Protein AF-A0AAV2SRQ7-F1 (afdb_monomer_lite)

Radius of gyration: 47.87 Å; chains: 1; bounding box: 95×52×106 Å

Sequence (120 aa):
LHFDFCFTMFSIKALLVASIVCCATASRPRSSYQPPRPSPSYSRPAPPPRPSPSYSRPAPAPAQPSYSPPPASQYQAPSQSSQQGYASSGPQAPAQYDFEYAVQDAYSGNDFRHQESRDG

pLDDT: mean 71.58, std 13.73, range [42.25, 94.38]

Structure (mmCIF, N/CA/C/O backbone):
data_AF-A0AAV2SRQ7-F1
#
_entry.id   AF-A0AAV2SRQ7-F1
#
loop_
_atom_site.group_PDB
_atom_site.id
_atom_site.type_symbol
_atom_site.label_atom_id
_atom_site.label_alt_id
_atom_site.label_comp_id
_atom_site.label_asym_id
_atom_site.label_entity_id
_atom_site.label_seq_id
_atom_site.pdbx_PDB_ins_code
_atom_site.Cartn_x
_atom_site.Cartn_y
_atom_site.Cartn_z
_atom_site.occupancy
_atom_site.B_iso_or_equiv
_atom_site.auth_seq_id
_atom_site.auth_comp_id
_atom_site.auth_asym_id
_atom_site.auth_atom_id
_atom_site.pdbx_PDB_model_num
ATOM 1 N N . LEU A 1 1 ? 62.567 12.055 -75.790 1.00 56.91 1 LEU A N 1
ATOM 2 C CA . LEU A 1 1 ? 63.163 11.907 -74.440 1.00 56.91 1 LEU A CA 1
ATOM 3 C C . LEU A 1 1 ? 62.565 12.870 -73.407 1.00 56.91 1 LEU A C 1
ATOM 5 O O . LEU A 1 1 ? 62.031 12.381 -72.424 1.00 56.91 1 LEU A O 1
ATOM 9 N N . HIS A 1 2 ? 62.591 14.203 -73.591 1.00 56.69 2 HIS A N 1
ATOM 10 C CA . HIS A 1 2 ? 61.972 15.138 -72.618 1.00 56.69 2 HIS A CA 1
ATOM 11 C C . HIS A 1 2 ? 60.429 15.153 -72.663 1.00 56.69 2 HIS A C 1
ATOM 13 O O . HIS A 1 2 ? 59.781 15.214 -71.621 1.00 56.69 2 HIS A O 1
ATOM 19 N N . PHE A 1 3 ? 59.838 15.046 -73.860 1.00 56.19 3 PHE A N 1
ATOM 20 C CA . PHE A 1 3 ? 58.379 14.978 -74.038 1.00 56.19 3 PHE A CA 1
ATOM 21 C C . PHE A 1 3 ? 57.774 13.689 -73.455 1.00 56.19 3 PHE A C 1
ATOM 23 O O . PHE A 1 3 ? 56.718 13.731 -72.825 1.00 56.19 3 PHE A O 1
ATOM 30 N N . ASP A 1 4 ? 58.488 12.567 -73.580 1.00 59.91 4 ASP A N 1
ATOM 31 C CA . ASP A 1 4 ? 58.060 11.260 -73.065 1.00 59.91 4 ASP A CA 1
ATOM 32 C C . ASP A 1 4 ? 58.033 11.225 -71.533 1.00 59.91 4 ASP A C 1
ATOM 34 O O . ASP A 1 4 ? 57.135 10.634 -70.934 1.00 59.91 4 ASP A O 1
ATOM 38 N N . PHE A 1 5 ? 58.979 11.907 -70.880 1.00 60.97 5 PHE A N 1
ATOM 39 C CA . PHE A 1 5 ? 59.059 11.948 -69.421 1.00 60.97 5 PHE A CA 1
ATOM 40 C C . PHE A 1 5 ? 57.904 12.753 -68.810 1.00 60.97 5 PHE A C 1
ATOM 42 O O . PHE A 1 5 ? 57.271 12.302 -67.856 1.00 60.97 5 PHE A O 1
ATOM 49 N N . CYS A 1 6 ? 57.560 13.903 -69.401 1.00 66.62 6 CYS A N 1
ATOM 50 C CA . CYS A 1 6 ? 56.417 14.713 -68.972 1.00 66.62 6 CYS A CA 1
ATOM 51 C C . CYS A 1 6 ? 55.079 13.995 -69.191 1.00 66.62 6 CYS A C 1
ATOM 53 O O . CYS A 1 6 ? 54.223 14.019 -68.306 1.00 66.62 6 CYS A O 1
ATOM 55 N N . PHE A 1 7 ? 54.910 13.314 -70.329 1.00 70.75 7 PHE A N 1
ATOM 56 C CA . PHE A 1 7 ? 53.701 12.539 -70.618 1.00 70.75 7 PHE A CA 1
ATOM 57 C C . PHE A 1 7 ? 53.543 11.339 -69.669 1.00 70.75 7 PHE A C 1
ATOM 59 O O . PHE A 1 7 ? 52.450 11.073 -69.162 1.00 70.75 7 PHE A O 1
ATOM 66 N N . THR A 1 8 ? 54.651 10.670 -69.343 1.00 73.56 8 THR A N 1
ATOM 67 C CA . THR A 1 8 ? 54.684 9.560 -68.379 1.00 73.56 8 THR A CA 1
ATOM 68 C C . THR A 1 8 ? 54.373 10.046 -66.960 1.00 73.56 8 THR A C 1
ATOM 70 O O . THR A 1 8 ? 53.530 9.471 -66.275 1.00 73.56 8 THR A O 1
ATOM 73 N N . MET A 1 9 ? 54.980 11.154 -66.526 1.00 72.62 9 MET A N 1
ATOM 74 C CA . MET A 1 9 ? 54.724 11.759 -65.214 1.00 72.62 9 MET A CA 1
ATOM 75 C C . MET A 1 9 ? 53.276 12.251 -65.068 1.00 72.62 9 MET A C 1
ATOM 77 O O . MET A 1 9 ? 52.680 12.095 -64.000 1.00 72.62 9 MET A O 1
ATOM 81 N N . PHE A 1 10 ? 52.692 12.818 -66.128 1.00 80.44 10 PHE A N 1
ATOM 82 C CA . PHE A 1 10 ? 51.288 13.232 -66.146 1.00 80.44 10 PHE A CA 1
ATOM 83 C C . PHE A 1 10 ? 50.344 12.025 -66.064 1.00 80.44 10 PHE A C 1
ATOM 85 O O . PHE A 1 10 ? 49.412 12.025 -65.259 1.00 80.44 10 PHE A O 1
ATOM 92 N N . SER A 1 11 ? 50.644 10.959 -66.810 1.00 85.25 11 SER A N 1
ATOM 93 C CA . SER A 1 11 ? 49.874 9.710 -66.794 1.00 85.25 11 SER A CA 1
ATOM 94 C C . SER A 1 11 ? 49.901 9.027 -65.422 1.00 85.25 11 SER A C 1
ATOM 96 O O . SER A 1 11 ? 48.859 8.613 -64.924 1.00 85.25 11 SER A O 1
ATOM 98 N N . ILE A 1 12 ? 51.058 8.973 -64.751 1.00 87.50 12 ILE A N 1
ATOM 99 C CA . ILE A 1 12 ? 51.181 8.388 -63.402 1.00 87.50 12 ILE A CA 1
ATOM 100 C C . ILE A 1 12 ? 50.340 9.165 -62.384 1.00 87.50 12 ILE A C 1
ATOM 102 O O . ILE A 1 12 ? 49.641 8.568 -61.565 1.00 87.50 12 ILE A O 1
ATOM 106 N N . LYS A 1 13 ? 50.367 10.501 -62.441 1.00 86.12 13 LYS A N 1
ATOM 107 C CA . LYS A 1 13 ? 49.558 11.345 -61.552 1.00 86.12 13 LYS A CA 1
ATOM 108 C C . LYS A 1 13 ? 48.064 11.171 -61.815 1.00 86.12 13 LYS A C 1
ATOM 110 O O . LYS A 1 13 ? 47.300 11.059 -60.861 1.00 86.12 13 LYS A O 1
ATOM 115 N N . ALA A 1 14 ? 47.656 11.091 -63.081 1.00 87.00 14 ALA A N 1
ATOM 116 C CA . ALA A 1 14 ? 46.267 10.831 -63.448 1.00 87.00 14 ALA A CA 1
ATOM 117 C C . ALA A 1 14 ? 45.785 9.466 -62.923 1.00 87.00 14 ALA A C 1
ATOM 119 O O . ALA A 1 14 ? 44.705 9.384 -62.340 1.00 87.00 14 ALA A O 1
ATOM 120 N N . LEU A 1 15 ? 46.610 8.419 -63.041 1.00 87.88 15 LEU A N 1
ATOM 121 C CA . LEU A 1 15 ? 46.304 7.087 -62.510 1.00 87.88 15 LEU A CA 1
ATOM 122 C C . LEU A 1 15 ? 46.227 7.070 -60.976 1.00 87.88 15 LEU A C 1
ATOM 124 O O . LEU A 1 15 ? 45.323 6.449 -60.418 1.00 87.88 15 LEU A O 1
ATOM 128 N N . LEU A 1 16 ? 47.124 7.782 -60.285 1.00 85.19 16 LEU A N 1
ATOM 129 C CA . LEU A 1 16 ? 47.084 7.902 -58.823 1.00 85.19 16 LEU A CA 1
ATOM 130 C C . LEU A 1 16 ? 45.816 8.613 -58.340 1.00 85.19 16 LEU A C 1
ATOM 132 O O . LEU A 1 16 ? 45.166 8.139 -57.410 1.00 85.19 16 LEU A O 1
ATOM 136 N N . VAL A 1 17 ? 45.426 9.713 -58.987 1.00 87.81 17 VAL A N 1
ATOM 137 C CA . VAL A 1 17 ? 44.202 10.446 -58.632 1.00 87.81 17 VAL A CA 1
ATOM 138 C C . VAL A 1 17 ? 42.957 9.601 -58.915 1.00 87.81 17 VAL A C 1
ATOM 140 O O . VAL A 1 17 ? 42.077 9.516 -58.060 1.00 87.81 17 VAL A O 1
ATOM 143 N N . ALA A 1 18 ? 42.901 8.916 -60.061 1.00 85.25 18 ALA A N 1
ATOM 144 C CA . ALA A 1 18 ? 41.791 8.027 -60.399 1.00 85.25 18 ALA A CA 1
ATOM 145 C C . ALA A 1 18 ? 41.645 6.874 -59.390 1.00 85.25 18 ALA A C 1
ATOM 147 O O . ALA A 1 18 ? 40.531 6.570 -58.965 1.00 85.25 18 ALA A O 1
ATOM 148 N N . SER A 1 19 ? 42.760 6.280 -58.952 1.00 84.81 19 SER A N 1
ATOM 149 C CA . SER A 1 19 ? 42.777 5.233 -57.924 1.00 84.81 19 SER A CA 1
ATOM 150 C C . SER A 1 19 ? 42.201 5.726 -56.590 1.00 84.81 19 SER A C 1
ATOM 152 O O . SER A 1 19 ? 41.317 5.087 -56.021 1.00 84.81 19 SER A O 1
ATOM 154 N N . ILE A 1 20 ? 42.620 6.908 -56.122 1.00 83.31 20 ILE A N 1
ATOM 155 C CA . ILE A 1 20 ? 42.138 7.488 -54.857 1.00 83.31 20 ILE A CA 1
ATOM 156 C C . ILE A 1 20 ? 40.634 7.795 -54.920 1.00 83.31 20 ILE A C 1
ATOM 158 O O . ILE A 1 20 ? 39.905 7.475 -53.981 1.00 83.31 20 ILE A O 1
ATOM 162 N N . VAL A 1 21 ? 40.148 8.368 -56.027 1.00 83.50 21 VAL A N 1
ATOM 163 C CA . VAL A 1 21 ? 38.714 8.655 -56.225 1.00 83.50 21 VAL A CA 1
ATOM 164 C C . VAL A 1 21 ? 37.890 7.364 -56.290 1.00 83.50 21 VAL A C 1
ATOM 166 O O . VAL A 1 21 ? 36.807 7.291 -55.706 1.00 83.50 21 VAL A O 1
ATOM 169 N N . CYS A 1 22 ? 38.409 6.321 -56.940 1.00 77.19 22 CYS A N 1
ATOM 170 C CA . CYS A 1 22 ? 37.758 5.013 -57.002 1.00 77.19 22 CYS A CA 1
ATOM 171 C C . CYS A 1 22 ? 37.646 4.377 -55.603 1.00 77.19 22 CYS A C 1
ATOM 173 O O . CYS A 1 22 ? 36.570 3.941 -55.199 1.00 77.19 22 CYS A O 1
ATOM 175 N N . CYS A 1 23 ? 38.716 4.426 -54.802 1.00 73.06 23 CYS A N 1
ATOM 176 C CA . CYS A 1 23 ? 38.694 3.937 -53.422 1.00 73.06 23 CYS A CA 1
ATOM 177 C C . CYS A 1 23 ? 37.748 4.748 -52.517 1.00 73.06 23 CYS A C 1
ATOM 179 O O . CYS A 1 23 ? 37.081 4.173 -51.659 1.00 73.06 23 CYS A O 1
ATOM 181 N N . ALA A 1 24 ? 37.647 6.067 -52.712 1.00 69.31 24 ALA A N 1
ATOM 182 C CA . ALA A 1 24 ? 36.780 6.937 -51.910 1.00 69.31 24 ALA A CA 1
ATOM 183 C C . ALA A 1 24 ? 35.283 6.815 -52.254 1.00 69.31 24 ALA A C 1
ATOM 185 O O . ALA A 1 24 ? 34.433 7.159 -51.433 1.00 69.31 24 ALA A O 1
ATOM 186 N N . THR A 1 25 ? 34.951 6.328 -53.453 1.00 67.12 25 THR A N 1
ATOM 187 C CA . THR A 1 25 ? 33.563 6.132 -53.912 1.00 67.12 25 THR A CA 1
ATOM 188 C C . THR A 1 25 ? 33.055 4.708 -53.711 1.00 67.12 25 THR A C 1
ATOM 190 O O . THR A 1 25 ? 31.890 4.438 -54.009 1.00 67.12 25 THR A O 1
ATOM 193 N N . ALA A 1 26 ? 33.878 3.815 -53.145 1.00 66.25 26 ALA A N 1
ATOM 194 C CA . ALA A 1 26 ? 33.435 2.505 -52.694 1.00 66.25 26 ALA A CA 1
ATOM 195 C C . ALA A 1 26 ? 32.226 2.684 -51.764 1.00 66.25 26 ALA A C 1
ATOM 197 O O . ALA A 1 26 ? 32.316 3.261 -50.676 1.00 66.25 26 ALA A O 1
ATOM 198 N N . SER A 1 27 ? 31.060 2.254 -52.247 1.00 65.62 27 SER A N 1
ATOM 199 C CA . SER A 1 27 ? 29.785 2.408 -51.557 1.00 65.62 27 SER A CA 1
ATOM 200 C C . SER A 1 27 ? 29.905 1.887 -50.130 1.00 65.62 27 SER A C 1
ATOM 202 O O . SER A 1 27 ? 30.341 0.754 -49.919 1.00 65.62 27 SER A O 1
ATOM 204 N N . ARG A 1 28 ? 29.509 2.711 -49.151 1.00 67.44 28 ARG A N 1
ATOM 205 C CA . ARG A 1 28 ? 29.468 2.301 -47.743 1.00 67.44 28 ARG A CA 1
ATOM 206 C C . ARG A 1 28 ? 28.686 0.988 -47.634 1.00 67.44 28 ARG A C 1
ATOM 208 O O . ARG A 1 28 ? 27.637 0.883 -48.279 1.00 67.44 28 ARG A O 1
ATOM 215 N N . PRO A 1 29 ? 29.151 0.009 -46.837 1.00 66.56 29 PRO A N 1
ATOM 216 C CA . PRO A 1 29 ? 28.407 -1.223 -46.636 1.00 66.56 29 PRO A CA 1
ATOM 217 C C . PRO A 1 29 ? 27.003 -0.856 -46.161 1.00 66.56 29 PRO A C 1
ATOM 219 O O . PRO A 1 29 ? 26.826 -0.168 -45.153 1.00 66.56 29 PRO A O 1
ATOM 222 N N . ARG A 1 30 ? 25.995 -1.248 -46.945 1.00 63.50 30 ARG A N 1
ATOM 223 C CA . ARG A 1 30 ? 24.599 -1.045 -46.574 1.00 63.50 30 ARG A CA 1
ATOM 224 C C . ARG A 1 30 ? 24.388 -1.867 -45.308 1.00 63.50 30 ARG A C 1
ATOM 226 O O . ARG A 1 30 ? 24.646 -3.066 -45.313 1.00 63.50 30 ARG A O 1
ATOM 233 N N . SER A 1 31 ? 24.002 -1.211 -44.217 1.00 66.00 31 SER A N 1
ATOM 234 C CA . SER A 1 31 ? 23.739 -1.907 -42.962 1.00 66.00 31 SER A CA 1
ATOM 235 C C . SER A 1 31 ? 22.588 -2.886 -43.188 1.00 66.00 31 SER A C 1
ATOM 237 O O . SER A 1 31 ? 21.438 -2.472 -43.322 1.00 66.00 31 SER A O 1
ATOM 239 N N . SER A 1 32 ? 22.903 -4.179 -43.267 1.00 72.38 32 SER A N 1
ATOM 240 C CA . SER A 1 32 ? 21.944 -5.282 -43.417 1.00 72.38 32 SER A CA 1
ATOM 241 C C . SER A 1 32 ? 21.262 -5.627 -42.093 1.00 72.38 32 SER A C 1
ATOM 243 O O . SER A 1 32 ? 20.909 -6.781 -41.852 1.00 72.38 32 SER A O 1
ATOM 245 N N . TYR A 1 33 ? 21.125 -4.650 -41.194 1.00 73.31 33 TYR A N 1
ATOM 246 C CA . TYR A 1 33 ? 20.446 -4.870 -39.934 1.00 73.31 33 TYR A CA 1
ATOM 247 C C . TYR A 1 33 ? 18.951 -5.024 -40.199 1.00 73.31 33 TYR A C 1
ATOM 249 O O . TYR A 1 33 ? 18.234 -4.048 -40.422 1.00 73.31 33 TYR A O 1
ATOM 257 N N . GLN A 1 34 ? 18.490 -6.270 -40.175 1.00 75.06 34 GLN A N 1
ATOM 258 C CA . GLN A 1 34 ? 17.077 -6.575 -40.090 1.00 75.06 34 GLN A CA 1
ATOM 259 C C . GLN A 1 34 ? 16.708 -6.662 -38.606 1.00 75.06 34 GLN A C 1
ATOM 261 O O . GLN A 1 34 ? 17.256 -7.516 -37.904 1.00 75.06 34 GLN A O 1
ATOM 266 N N . PRO A 1 35 ? 15.819 -5.787 -38.101 1.00 79.31 35 PRO A N 1
ATOM 267 C CA . PRO A 1 35 ? 15.415 -5.853 -36.708 1.00 79.31 35 PRO A CA 1
ATOM 268 C C . PRO A 1 35 ? 14.748 -7.207 -36.410 1.00 79.31 35 PRO A C 1
ATOM 270 O O . PRO A 1 35 ? 14.099 -7.783 -37.294 1.00 79.31 35 PRO A O 1
ATOM 273 N N . PRO A 1 36 ? 14.881 -7.722 -35.175 1.00 79.94 36 PRO A N 1
ATOM 274 C CA . PRO A 1 36 ? 14.193 -8.935 -34.755 1.00 79.94 36 PRO A CA 1
ATOM 275 C C . PRO A 1 36 ? 12.681 -8.819 -34.979 1.00 79.94 36 PRO A C 1
ATOM 277 O O . PRO A 1 36 ? 12.098 -7.747 -34.797 1.00 79.94 36 PRO A O 1
ATOM 280 N N . ARG A 1 37 ? 12.028 -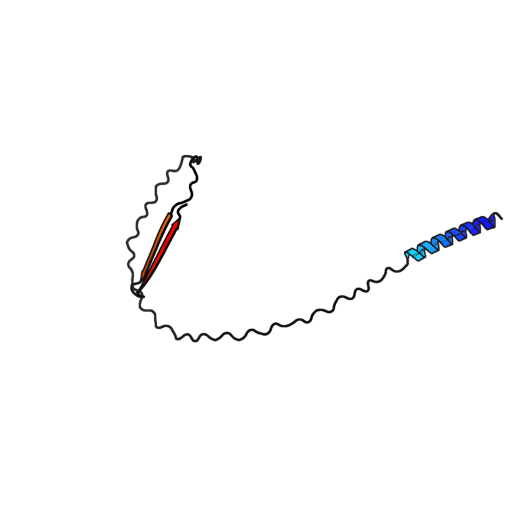9.928 -35.351 1.00 78.00 37 ARG A N 1
ATOM 281 C CA . ARG A 1 37 ? 10.559 -9.974 -35.390 1.00 78.00 37 ARG A CA 1
ATOM 282 C C . ARG A 1 37 ? 10.005 -9.664 -33.989 1.00 78.00 37 ARG A C 1
ATOM 284 O O . ARG A 1 37 ? 10.558 -10.180 -33.017 1.00 78.00 37 ARG A O 1
ATOM 291 N N . PRO A 1 38 ? 8.921 -8.873 -33.874 1.00 78.81 38 PRO A N 1
ATOM 292 C CA . PRO A 1 38 ? 8.285 -8.609 -32.589 1.00 78.81 38 PRO A CA 1
ATOM 293 C C . PRO A 1 38 ? 7.883 -9.918 -31.910 1.00 78.81 38 PRO A C 1
ATOM 295 O O . PRO A 1 38 ? 7.354 -10.823 -32.564 1.00 78.81 38 PRO A O 1
ATOM 298 N N . SER A 1 39 ? 8.120 -10.012 -30.604 1.00 75.44 39 SER A N 1
ATOM 299 C CA . SER A 1 39 ? 7.698 -11.164 -29.812 1.00 75.44 39 SER A CA 1
ATOM 300 C C . SER A 1 39 ? 6.170 -11.315 -29.842 1.00 75.44 39 SER A C 1
ATOM 302 O O . SER A 1 39 ? 5.462 -10.302 -29.817 1.00 75.44 39 SER A O 1
ATOM 304 N N . PRO A 1 40 ? 5.635 -12.551 -29.852 1.00 77.50 40 PRO A N 1
ATOM 305 C CA . PRO A 1 40 ? 4.204 -12.786 -29.715 1.00 77.50 40 PRO A CA 1
ATOM 306 C C . PRO A 1 40 ? 3.677 -12.138 -28.434 1.00 77.50 40 PRO A C 1
ATOM 308 O O . PRO A 1 40 ? 4.183 -12.395 -27.340 1.00 77.50 40 PRO A O 1
ATOM 311 N N . SER A 1 41 ? 2.658 -11.291 -28.572 1.00 73.44 41 SER A N 1
ATOM 312 C CA . SER A 1 41 ? 1.979 -10.696 -27.426 1.00 73.44 41 SER A CA 1
ATOM 313 C C . SER A 1 41 ? 1.113 -11.772 -26.777 1.00 73.44 41 SER A C 1
ATOM 315 O O . SER A 1 41 ? 0.086 -12.163 -27.328 1.00 73.44 41 SER A O 1
ATOM 317 N N . TYR A 1 42 ? 1.549 -12.302 -25.635 1.00 71.50 42 TYR A N 1
ATOM 318 C CA . TYR A 1 42 ? 0.727 -13.230 -24.868 1.00 71.50 42 TYR A CA 1
ATOM 319 C C . TYR A 1 42 ? -0.304 -12.444 -24.062 1.00 71.50 42 TYR A C 1
ATOM 321 O O . TYR A 1 42 ? 0.035 -11.714 -23.128 1.00 71.50 42 TYR A O 1
ATOM 329 N N . SER A 1 43 ? -1.578 -12.600 -24.418 1.00 77.88 43 SER A N 1
ATOM 330 C CA . SER A 1 43 ? -2.683 -12.092 -23.613 1.00 77.88 43 SER A CA 1
ATOM 331 C C . SER A 1 43 ? -2.769 -12.897 -22.320 1.00 77.88 43 SER A C 1
ATOM 333 O O . SER A 1 43 ? -2.893 -14.122 -22.338 1.00 77.88 43 SER A O 1
ATOM 335 N N . ARG A 1 44 ? -2.700 -12.204 -21.181 1.00 78.88 44 ARG A N 1
ATOM 336 C CA . ARG A 1 44 ? -2.896 -12.821 -19.869 1.00 78.88 44 ARG A CA 1
ATOM 337 C C . ARG A 1 44 ? -4.325 -13.382 -19.792 1.00 78.88 44 ARG A C 1
ATOM 339 O O . ARG A 1 44 ? -5.258 -12.627 -20.071 1.00 78.88 44 ARG A O 1
ATOM 346 N N . PRO A 1 45 ? -4.518 -14.655 -19.402 1.00 81.44 45 PRO A N 1
ATOM 347 C CA . PRO A 1 45 ? -5.850 -15.203 -19.181 1.00 81.44 45 PRO A CA 1
ATOM 348 C C . PRO A 1 45 ? -6.641 -14.354 -18.182 1.00 81.44 45 PRO A C 1
ATOM 350 O O . PRO A 1 45 ? -6.076 -13.844 -17.208 1.00 81.44 45 PRO A O 1
ATOM 353 N N . ALA A 1 46 ? -7.943 -14.196 -18.430 1.00 82.00 46 ALA A N 1
ATOM 354 C CA . ALA A 1 46 ? -8.820 -13.468 -17.525 1.00 82.00 46 ALA A CA 1
ATOM 355 C C . ALA A 1 46 ? -8.815 -14.137 -16.136 1.00 82.00 46 ALA A C 1
ATOM 357 O O . ALA A 1 46 ? -8.872 -15.368 -16.055 1.00 82.00 46 ALA A O 1
ATOM 358 N N . PRO A 1 47 ? -8.726 -13.360 -15.039 1.00 83.12 47 PRO A N 1
ATOM 359 C CA . PRO A 1 47 ? -8.832 -13.922 -13.702 1.00 83.12 47 PRO A CA 1
ATOM 360 C C . PRO A 1 47 ? -10.220 -14.554 -13.505 1.00 83.12 47 PRO A C 1
ATOM 362 O O . PRO A 1 47 ? -11.196 -14.071 -14.086 1.00 83.12 47 PRO A O 1
ATOM 365 N N . PRO A 1 48 ? -10.331 -15.613 -12.685 1.00 85.19 48 PRO A N 1
ATOM 366 C CA . PRO A 1 48 ? -11.620 -16.220 -12.386 1.00 85.19 48 PRO A CA 1
ATOM 367 C C . PRO A 1 48 ? -12.577 -15.195 -11.751 1.00 85.19 48 PRO A C 1
ATOM 369 O O . PRO A 1 48 ? -12.122 -14.272 -11.060 1.00 85.19 48 PRO A O 1
ATOM 372 N N . PRO A 1 49 ? -13.898 -15.342 -11.964 1.00 84.31 49 PRO A N 1
ATOM 373 C CA . PRO A 1 49 ? -14.883 -14.453 -11.368 1.00 84.31 49 PRO A CA 1
ATOM 374 C C . PRO A 1 49 ? -14.788 -14.512 -9.842 1.00 84.31 49 PRO A C 1
ATOM 376 O O . PRO A 1 49 ? -14.675 -15.585 -9.245 1.00 84.31 49 PRO A O 1
ATOM 379 N N . ARG A 1 50 ? -14.828 -13.339 -9.204 1.00 79.69 50 ARG A N 1
ATOM 380 C CA . ARG A 1 50 ? -14.906 -13.258 -7.744 1.00 79.69 50 ARG A CA 1
ATOM 381 C C . ARG A 1 50 ? -16.283 -13.757 -7.291 1.00 79.69 50 ARG A C 1
ATOM 383 O O . ARG A 1 50 ? -17.276 -13.389 -7.921 1.00 79.69 50 ARG A O 1
ATOM 390 N N . PRO A 1 51 ? -16.363 -14.553 -6.213 1.00 77.69 51 PRO A N 1
ATOM 391 C CA . PRO A 1 51 ? -17.643 -14.967 -5.660 1.00 77.69 51 PRO A CA 1
ATOM 392 C C . PRO A 1 51 ? -18.454 -13.739 -5.241 1.00 77.69 51 PRO A C 1
ATOM 394 O O . PRO A 1 51 ? -17.923 -12.809 -4.628 1.00 77.69 51 PRO A O 1
ATOM 397 N N . SER A 1 52 ? -19.740 -13.735 -5.588 1.00 71.12 52 SER A N 1
ATOM 398 C CA . SER A 1 52 ? -20.675 -12.701 -5.154 1.00 71.12 52 SER A CA 1
ATOM 399 C C . SER A 1 52 ? -20.912 -12.843 -3.650 1.00 71.12 52 SER A C 1
ATOM 401 O O . SER A 1 52 ? -21.309 -13.922 -3.203 1.00 71.12 52 SER A O 1
ATOM 403 N N . PRO A 1 53 ? -20.685 -11.792 -2.848 1.00 68.25 53 PRO A N 1
ATOM 404 C CA . PRO A 1 53 ? -20.990 -11.865 -1.436 1.00 68.25 53 PRO A CA 1
ATOM 405 C C . PRO A 1 53 ? -22.509 -11.894 -1.240 1.00 68.25 53 PRO A C 1
ATOM 407 O O . PRO A 1 53 ? -23.223 -10.967 -1.620 1.00 68.25 53 PRO A O 1
ATOM 410 N N . SER A 1 54 ? -23.001 -12.980 -0.645 1.00 63.66 54 SER A N 1
ATOM 411 C CA . SER A 1 54 ? -24.388 -13.097 -0.200 1.00 63.66 54 SER A CA 1
ATOM 412 C C . SER A 1 54 ? -24.494 -12.504 1.200 1.00 63.66 54 SER A C 1
ATOM 414 O O . SER A 1 54 ? -24.335 -13.206 2.197 1.00 63.66 54 SER A O 1
ATOM 416 N N . TYR A 1 55 ? -24.713 -11.193 1.285 1.00 57.47 55 TYR A N 1
ATOM 417 C CA . TYR A 1 55 ? -25.001 -10.549 2.561 1.00 57.47 55 TYR A CA 1
ATOM 418 C C . TYR A 1 55 ? -26.480 -10.735 2.899 1.00 57.47 55 TYR A C 1
ATOM 420 O O . TYR A 1 55 ? -27.353 -10.141 2.266 1.00 57.47 55 TYR A O 1
ATOM 428 N N . SER A 1 56 ? -26.770 -11.529 3.931 1.00 69.56 56 SER A N 1
ATOM 429 C CA . SER A 1 56 ? -28.036 -11.395 4.652 1.00 69.56 56 SER A CA 1
ATOM 430 C C . SER A 1 56 ? -28.110 -9.973 5.201 1.00 69.56 56 SER A C 1
ATOM 432 O O . SER A 1 56 ? -27.145 -9.499 5.803 1.00 69.56 56 SER A O 1
ATOM 434 N N . ARG A 1 57 ? -29.232 -9.281 4.977 1.00 65.50 57 ARG A N 1
ATOM 435 C CA . ARG A 1 57 ? -29.457 -7.929 5.503 1.00 65.50 57 ARG A CA 1
ATOM 436 C C . ARG A 1 57 ? -29.203 -7.951 7.018 1.00 65.50 57 ARG A C 1
ATOM 438 O O . ARG A 1 57 ? -29.913 -8.688 7.707 1.00 65.50 57 ARG A O 1
ATOM 445 N N . PRO A 1 58 ? -28.222 -7.188 7.538 1.00 66.31 58 PRO A N 1
ATOM 446 C CA . PRO A 1 58 ? -28.015 -7.087 8.975 1.00 66.31 58 PRO A CA 1
ATOM 447 C C . PRO A 1 58 ? -29.320 -6.652 9.641 1.00 66.31 58 PRO A C 1
ATOM 449 O O . PRO A 1 58 ? -30.047 -5.816 9.090 1.00 66.31 58 PRO A O 1
ATOM 452 N N . ALA A 1 59 ? -29.643 -7.248 10.790 1.00 66.06 59 ALA A N 1
ATOM 453 C CA . ALA A 1 59 ? -30.794 -6.828 11.578 1.00 66.06 59 ALA A CA 1
ATOM 454 C C . ALA A 1 59 ? -30.731 -5.302 11.810 1.00 66.06 59 ALA A C 1
ATOM 456 O O . ALA A 1 59 ? -29.626 -4.766 11.942 1.00 66.06 59 ALA A O 1
ATOM 457 N N . PRO A 1 60 ? -31.874 -4.588 11.822 1.00 69.88 60 PRO A N 1
ATOM 458 C CA . PRO A 1 60 ? -31.891 -3.155 12.092 1.00 69.88 60 PRO A CA 1
ATOM 459 C C . PRO A 1 60 ? -31.086 -2.838 13.349 1.00 69.88 60 PRO A C 1
ATOM 461 O O . PRO A 1 60 ? -31.252 -3.503 14.373 1.00 69.88 60 PRO A O 1
ATOM 464 N N . ALA A 1 61 ? -30.206 -1.840 13.251 1.00 69.69 61 ALA A N 1
ATOM 465 C CA . ALA A 1 61 ? -29.443 -1.389 14.400 1.00 69.69 61 ALA A CA 1
ATOM 466 C C . ALA A 1 61 ? -30.420 -0.975 15.522 1.00 69.69 61 ALA A C 1
ATOM 468 O O . ALA A 1 61 ? -31.421 -0.307 15.237 1.00 69.69 61 ALA A O 1
ATOM 469 N N . PRO A 1 62 ? -30.159 -1.364 16.777 1.00 66.62 62 PRO A N 1
ATOM 470 C CA . PRO A 1 62 ? -30.927 -0.887 17.919 1.00 66.62 62 PRO A CA 1
ATOM 471 C C . PRO A 1 62 ? -30.894 0.640 17.981 1.00 66.62 62 PRO A C 1
ATOM 473 O O . PRO A 1 62 ? -29.925 1.271 17.548 1.00 66.62 62 PRO A O 1
ATOM 476 N N . ALA A 1 63 ? -31.945 1.235 18.546 1.00 67.38 63 ALA A N 1
ATOM 477 C CA . ALA A 1 63 ? -31.984 2.669 18.796 1.00 67.38 63 ALA A CA 1
ATOM 478 C C . ALA A 1 63 ? -30.751 3.101 19.610 1.00 67.38 63 ALA A C 1
ATOM 480 O O . ALA A 1 63 ? -30.437 2.506 20.641 1.00 67.38 63 ALA A O 1
ATOM 481 N N . GLN A 1 64 ? -30.047 4.123 19.120 1.00 60.16 64 GLN A N 1
ATOM 482 C CA . GLN A 1 64 ? -28.865 4.668 19.782 1.00 60.16 64 GLN A CA 1
ATOM 483 C C . GLN A 1 64 ? -29.280 5.316 21.116 1.00 60.16 64 GLN A C 1
ATOM 485 O O . GLN A 1 64 ? -30.220 6.118 21.124 1.00 60.16 64 GLN A O 1
ATOM 490 N N . PRO A 1 65 ? -28.605 5.014 22.238 1.00 58.69 65 PRO A N 1
ATOM 491 C CA . PRO A 1 65 ? -28.828 5.727 23.487 1.00 58.69 65 PRO A CA 1
ATOM 492 C C . PRO A 1 65 ? -28.451 7.205 23.335 1.00 58.69 65 PRO A C 1
ATOM 494 O O . PRO A 1 65 ? -27.407 7.543 22.775 1.00 58.69 65 PRO A O 1
ATOM 497 N N . SER A 1 66 ? -29.292 8.094 23.861 1.00 58.62 66 SER A N 1
ATOM 498 C CA . SER A 1 66 ? -28.981 9.520 23.954 1.00 58.62 66 SER A CA 1
ATOM 499 C C . SER A 1 66 ? -28.013 9.741 25.113 1.00 58.62 66 SER A C 1
ATOM 501 O O . SER A 1 66 ? -28.429 9.847 26.267 1.00 58.62 66 SER A O 1
ATOM 503 N N . TYR A 1 67 ? -26.718 9.798 24.817 1.00 44.56 67 TYR A N 1
ATOM 504 C CA . TYR A 1 67 ? -25.705 10.136 25.810 1.00 44.56 67 TYR A CA 1
ATOM 505 C C . TYR A 1 67 ? -25.717 11.638 26.090 1.00 44.56 67 TYR A C 1
ATOM 507 O O . TYR A 1 67 ? -25.537 12.449 25.183 1.00 44.56 67 TYR A O 1
ATOM 515 N N . SER A 1 68 ? -25.887 12.009 27.360 1.00 59.81 68 SER A N 1
ATOM 516 C CA . SER A 1 68 ? -25.496 13.340 27.818 1.00 59.81 68 SER A CA 1
ATOM 517 C C . SER A 1 68 ? -23.979 13.325 28.001 1.00 59.81 68 SER A C 1
ATOM 519 O O . SER A 1 68 ? -23.501 12.567 28.851 1.00 59.81 68 SER A O 1
ATOM 521 N N . PRO A 1 69 ? -23.203 14.108 27.232 1.00 57.91 69 PRO A N 1
ATOM 522 C CA . PRO A 1 69 ? -21.771 14.192 27.461 1.00 57.91 69 PRO A CA 1
ATOM 523 C C . PRO A 1 69 ? -21.516 14.727 28.879 1.00 57.91 69 PRO A C 1
ATOM 525 O O . PRO A 1 69 ? -22.298 15.554 29.368 1.00 57.91 69 PRO A O 1
ATOM 528 N N . PRO A 1 70 ? -20.449 14.269 29.562 1.00 64.44 70 PRO A N 1
ATOM 529 C CA . PRO A 1 70 ? -20.014 14.919 30.788 1.00 64.44 70 PRO A CA 1
ATOM 530 C C . PRO A 1 70 ? -19.758 16.408 30.495 1.00 64.44 70 PRO A C 1
ATOM 532 O O . PRO A 1 70 ? -19.368 16.746 29.371 1.00 64.44 70 PRO A O 1
ATOM 535 N N . PRO A 1 71 ? -19.998 17.313 31.462 1.00 64.62 71 PRO A N 1
ATOM 536 C CA . PRO A 1 71 ? -19.718 18.729 31.271 1.00 64.62 71 PRO A CA 1
ATOM 537 C C . PRO A 1 71 ? -18.277 18.890 30.793 1.00 64.62 71 PRO A C 1
ATOM 539 O O . PRO A 1 71 ? -17.364 18.281 31.351 1.00 64.62 71 PRO A O 1
ATOM 542 N N . ALA A 1 72 ? -18.094 19.665 29.723 1.00 59.66 72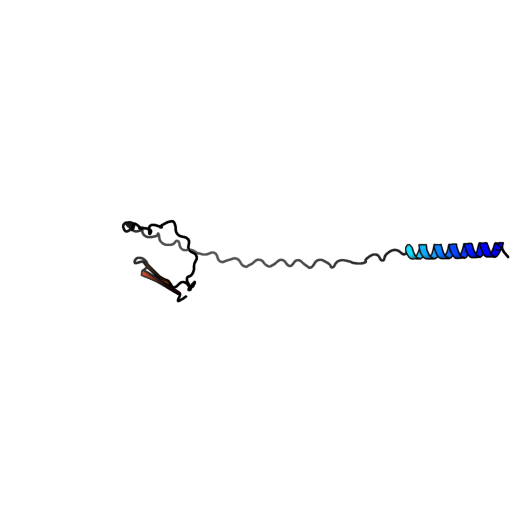 ALA A N 1
ATOM 543 C CA . ALA A 1 72 ? -16.785 19.870 29.128 1.00 59.66 72 ALA A CA 1
ATOM 544 C C . ALA A 1 72 ? -15.809 20.350 30.207 1.00 59.66 72 ALA A C 1
ATOM 546 O O . ALA A 1 72 ? -16.022 21.401 30.818 1.00 59.66 72 ALA A O 1
ATOM 547 N N . SER A 1 73 ? -14.745 19.582 30.439 1.00 56.00 73 SER A N 1
ATOM 548 C CA . SER A 1 73 ? -13.631 20.031 31.262 1.00 56.00 73 SER A CA 1
ATOM 549 C C . SER A 1 73 ? -13.113 21.332 30.660 1.00 56.00 73 SER A C 1
ATOM 551 O O . SER A 1 73 ? -12.674 21.354 29.509 1.00 56.00 73 SER A O 1
ATOM 553 N N . GLN A 1 74 ? -13.188 22.427 31.416 1.00 49.41 74 GLN A N 1
ATOM 554 C CA . GLN A 1 74 ? -12.546 23.672 31.022 1.00 49.41 74 GLN A CA 1
ATOM 555 C C . GLN A 1 74 ? -11.041 23.433 31.064 1.00 49.41 74 GLN A C 1
ATOM 557 O O . GLN A 1 74 ? -10.419 23.442 32.124 1.00 49.41 74 GLN A O 1
ATOM 562 N N . TYR A 1 75 ? -10.468 23.132 29.902 1.00 45.84 75 TYR A N 1
ATOM 563 C CA . TYR A 1 75 ? -9.035 22.965 29.761 1.00 45.84 75 TYR A CA 1
ATOM 564 C C . TYR A 1 75 ? -8.380 24.324 30.010 1.00 45.84 75 TYR A C 1
ATOM 566 O O . TYR A 1 75 ? -8.405 25.208 29.152 1.00 45.84 75 TYR A O 1
ATOM 574 N N . GLN A 1 76 ? -7.824 24.513 31.204 1.00 51.97 76 GLN A N 1
ATOM 575 C CA . GLN A 1 76 ? -7.025 25.689 31.510 1.00 51.97 76 GLN A CA 1
ATOM 576 C C . GLN A 1 76 ? -5.630 25.450 30.934 1.00 51.97 76 GLN A C 1
ATOM 578 O O . GLN A 1 76 ? -4.774 24.834 31.567 1.00 51.97 76 GLN A O 1
ATOM 583 N N . ALA A 1 77 ? -5.418 25.882 29.690 1.00 52.50 77 ALA A N 1
ATOM 584 C CA . ALA A 1 77 ? -4.090 25.849 29.096 1.00 52.50 77 ALA A CA 1
ATOM 585 C C . ALA A 1 77 ? -3.129 26.691 29.966 1.00 52.50 77 ALA A C 1
ATOM 587 O O . ALA A 1 77 ? -3.508 27.792 30.382 1.00 52.50 77 ALA A O 1
ATOM 588 N N . PRO A 1 78 ? -1.904 26.213 30.255 1.00 52.12 78 PRO A N 1
ATOM 589 C CA . PRO A 1 78 ? -0.913 27.003 30.971 1.00 52.12 78 PRO A CA 1
ATOM 590 C C . PRO A 1 78 ? -0.703 28.342 30.260 1.00 52.12 78 PRO A C 1
ATOM 592 O O . PRO A 1 78 ? -0.501 28.379 29.044 1.00 52.12 78 PRO A O 1
ATOM 595 N N . SER A 1 79 ? -0.757 29.447 31.003 1.00 52.53 79 SER A N 1
ATOM 596 C CA . SER A 1 79 ? -0.452 30.774 30.472 1.00 52.53 79 SER A CA 1
ATOM 597 C C . SER A 1 79 ? 0.981 30.776 29.946 1.00 52.53 79 SER A C 1
ATOM 599 O 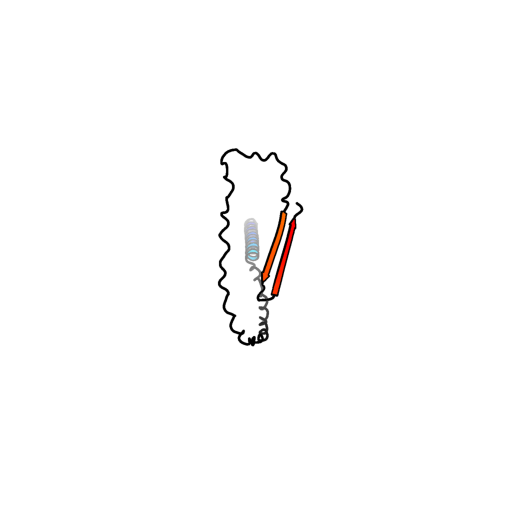O . SER A 1 79 ? 1.929 30.724 30.729 1.00 52.53 79 SER A O 1
ATOM 601 N N . GLN A 1 80 ? 1.142 30.808 28.621 1.00 49.62 80 GLN A N 1
ATOM 602 C CA . GLN A 1 80 ? 2.452 30.929 27.997 1.00 49.62 80 GLN A CA 1
ATOM 603 C C . GLN A 1 80 ? 3.011 32.315 28.320 1.00 49.62 80 GLN A C 1
ATOM 605 O O . GLN A 1 80 ? 2.609 33.317 27.730 1.00 49.62 80 GLN A O 1
ATOM 610 N N . SER A 1 81 ? 3.942 32.373 29.271 1.00 44.44 81 SER A N 1
ATOM 611 C CA . SER A 1 81 ? 4.807 33.529 29.458 1.00 44.44 81 SER A CA 1
ATOM 612 C C . SER A 1 81 ? 5.664 33.674 28.203 1.00 44.44 81 SER A C 1
ATOM 614 O O . SER A 1 81 ? 6.699 33.026 28.051 1.00 44.44 81 SER A O 1
ATOM 616 N N . SER A 1 82 ? 5.211 34.490 27.257 1.00 50.84 82 SER A N 1
ATOM 617 C CA . SER A 1 82 ? 6.073 34.956 26.184 1.00 50.84 82 SER A CA 1
ATOM 618 C C . SER A 1 82 ? 7.238 35.729 26.801 1.00 50.84 82 SER A C 1
ATOM 620 O O . SER A 1 82 ? 7.000 36.584 27.654 1.00 50.84 82 SER A O 1
ATOM 622 N N . GLN A 1 83 ? 8.437 35.493 26.261 1.00 48.44 83 GLN A N 1
ATOM 623 C CA . GLN A 1 83 ? 9.701 36.208 26.492 1.00 48.44 83 GLN A CA 1
ATOM 624 C C . GLN A 1 83 ? 10.616 35.609 27.578 1.00 48.44 83 GLN A C 1
ATOM 626 O O . GLN A 1 83 ? 10.624 36.074 28.711 1.00 48.44 83 GLN A O 1
ATOM 631 N N . GLN A 1 84 ? 11.468 34.651 27.194 1.00 42.25 84 GLN A N 1
ATOM 632 C CA . GLN A 1 84 ? 12.921 34.691 27.448 1.00 42.25 84 GLN A CA 1
ATOM 633 C C . GLN A 1 84 ? 13.607 33.554 26.669 1.00 42.25 84 GLN A C 1
ATOM 635 O O . GLN A 1 84 ? 13.155 32.415 26.685 1.00 42.25 84 GLN A O 1
ATOM 640 N N . GLY A 1 85 ? 14.637 33.893 25.889 1.00 46.56 85 GLY A N 1
ATOM 641 C CA . GLY A 1 85 ? 15.253 33.009 24.899 1.00 46.56 85 GLY A CA 1
ATOM 642 C C . GLY A 1 85 ? 15.828 31.721 25.490 1.00 46.56 85 GLY A C 1
ATOM 643 O O . GLY A 1 85 ? 16.621 31.757 26.426 1.00 46.56 85 GLY A O 1
ATOM 644 N N . TYR A 1 86 ? 15.481 30.584 24.890 1.00 43.09 86 TYR A N 1
ATOM 645 C CA . TYR A 1 86 ? 16.087 29.300 25.222 1.00 43.09 86 TYR A CA 1
ATOM 646 C C . TYR A 1 86 ? 17.306 29.065 24.333 1.00 43.09 86 TYR A C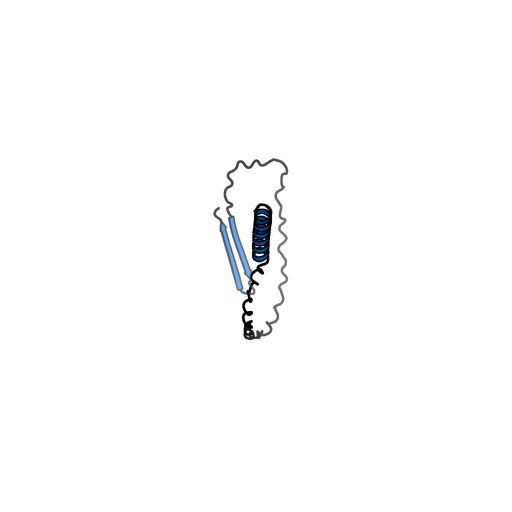 1
ATOM 648 O O . TYR A 1 86 ? 17.225 28.453 23.271 1.00 43.09 86 TYR A O 1
ATOM 656 N N . ALA A 1 87 ? 18.469 29.518 24.797 1.00 51.94 87 ALA A N 1
ATOM 657 C CA . ALA A 1 87 ? 19.665 28.727 24.561 1.00 51.94 87 ALA A CA 1
ATOM 658 C C . ALA A 1 87 ? 19.460 27.410 25.327 1.00 51.94 87 ALA A C 1
ATOM 660 O O . ALA A 1 87 ? 19.484 27.395 26.556 1.00 51.94 87 ALA A O 1
ATOM 661 N N . SER A 1 88 ? 19.164 26.322 24.612 1.00 46.78 88 SER A N 1
ATOM 662 C CA . SER A 1 88 ? 19.029 24.991 25.209 1.00 46.78 88 SER A CA 1
ATOM 663 C C . SER A 1 88 ? 20.407 24.502 25.652 1.00 46.78 88 SER A C 1
ATOM 665 O O . SER A 1 88 ? 21.132 23.882 24.882 1.00 46.78 88 SER A O 1
ATOM 667 N N . SER A 1 89 ? 20.783 24.808 26.889 1.00 54.09 89 SER A N 1
ATOM 668 C CA . SER A 1 89 ? 21.973 24.280 27.566 1.00 54.09 89 SER A CA 1
ATOM 669 C C . SER A 1 89 ? 21.647 23.089 28.481 1.00 54.09 89 SER A C 1
ATOM 671 O O . SER A 1 89 ? 22.40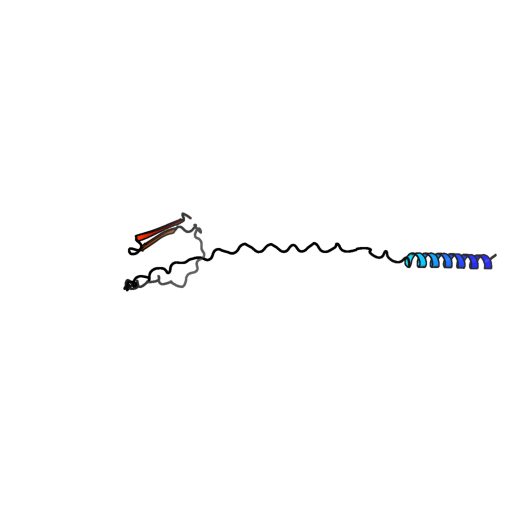1 22.790 29.404 1.00 54.09 89 SER A O 1
ATOM 673 N N . GLY A 1 90 ? 20.528 22.400 28.235 1.00 58.41 90 GLY A N 1
ATOM 674 C CA . GLY A 1 90 ? 20.170 21.148 28.905 1.00 58.41 90 GLY A CA 1
ATOM 675 C C . GLY A 1 90 ? 20.469 19.926 28.027 1.00 58.41 90 GLY A C 1
ATOM 676 O O . GLY A 1 90 ? 20.355 20.025 26.802 1.00 58.41 90 GLY A O 1
ATOM 677 N N . PRO A 1 91 ? 20.839 18.768 28.606 1.00 56.72 91 PRO A N 1
ATOM 678 C CA . PRO A 1 91 ? 20.939 17.525 27.850 1.00 56.72 91 PRO A CA 1
ATOM 679 C C . PRO A 1 91 ? 19.582 17.197 27.213 1.00 56.72 91 PRO A C 1
ATOM 681 O O . PRO A 1 91 ? 18.561 17.138 27.897 1.00 56.72 91 PRO A O 1
ATOM 684 N N . GLN A 1 92 ? 19.578 16.990 25.894 1.00 63.50 92 GLN A N 1
ATOM 685 C CA . GLN A 1 92 ? 18.424 16.537 25.118 1.00 63.50 92 GLN A CA 1
ATOM 686 C C . GLN A 1 92 ? 18.172 15.056 25.435 1.00 63.50 92 GLN A C 1
ATOM 688 O O . GLN A 1 92 ? 18.544 14.166 24.673 1.00 63.50 92 GLN A O 1
ATOM 693 N N . ALA A 1 93 ? 17.631 14.787 26.622 1.00 68.38 93 ALA A N 1
ATOM 694 C CA . ALA A 1 93 ? 17.272 13.440 27.032 1.00 68.38 93 ALA A CA 1
ATOM 695 C C . ALA A 1 93 ? 16.101 12.928 26.168 1.00 68.38 93 ALA A C 1
ATOM 697 O O . ALA A 1 93 ? 15.209 13.713 25.825 1.00 68.38 93 ALA A O 1
ATOM 698 N N . PRO A 1 94 ? 16.088 11.637 25.797 1.00 75.56 94 PRO A N 1
ATOM 699 C CA . PRO A 1 94 ? 14.965 11.049 25.080 1.00 75.56 94 PRO A CA 1
ATOM 700 C C . PRO A 1 94 ? 13.646 11.172 25.860 1.00 75.56 94 PRO A C 1
ATOM 702 O O . PRO A 1 94 ? 13.631 11.129 27.092 1.00 75.56 94 PRO A O 1
ATOM 705 N N . ALA A 1 95 ? 12.537 11.334 25.135 1.00 74.94 95 ALA A N 1
ATOM 706 C CA . ALA A 1 95 ? 11.214 11.482 25.734 1.00 74.94 95 ALA A CA 1
ATOM 707 C C . ALA A 1 95 ? 10.756 10.183 26.417 1.00 74.94 95 ALA A C 1
ATOM 709 O O . ALA A 1 95 ? 10.848 9.108 25.828 1.00 74.94 95 ALA A O 1
ATOM 710 N N . GLN A 1 96 ? 10.223 10.328 27.629 1.00 86.75 96 GLN A N 1
ATOM 711 C CA . GLN A 1 96 ? 9.664 9.260 28.459 1.00 86.75 96 GLN A CA 1
ATOM 712 C C . GLN A 1 96 ? 8.139 9.401 28.474 1.00 86.75 96 GLN A C 1
ATOM 714 O O . GLN A 1 96 ? 7.648 10.496 28.769 1.00 86.75 96 GLN A O 1
ATOM 719 N N . TYR A 1 97 ? 7.387 8.345 28.157 1.00 82.62 97 TYR A N 1
ATOM 720 C CA . TYR A 1 97 ? 5.922 8.360 28.259 1.00 82.62 97 TYR A CA 1
ATOM 721 C C . TYR A 1 97 ? 5.336 6.970 28.524 1.00 82.62 97 TYR A C 1
ATOM 723 O O . TYR A 1 97 ? 5.900 5.970 28.102 1.00 82.62 97 TYR A O 1
ATOM 731 N N . ASP A 1 98 ? 4.189 6.927 29.200 1.00 89.56 98 ASP A N 1
ATOM 732 C CA . ASP A 1 98 ? 3.372 5.729 29.433 1.00 89.56 98 ASP A CA 1
ATOM 733 C C . ASP A 1 98 ? 1.906 6.146 29.283 1.00 89.56 98 ASP A C 1
ATOM 735 O O . ASP A 1 98 ?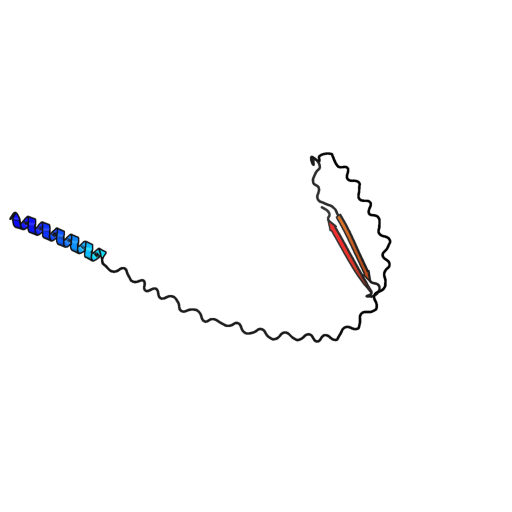 1.424 7.005 30.029 1.00 89.56 98 ASP A O 1
ATOM 739 N N . PHE A 1 99 ? 1.228 5.636 28.255 1.00 86.12 99 PHE A N 1
ATOM 740 C CA . PHE A 1 99 ? -0.169 5.953 27.988 1.00 86.12 99 PHE A CA 1
ATOM 741 C C . PHE A 1 99 ? -1.031 4.698 27.958 1.00 86.12 99 PHE A C 1
ATOM 743 O O . PHE A 1 99 ? -0.658 3.661 27.413 1.00 86.12 99 PHE A O 1
ATOM 750 N N . GLU A 1 100 ? -2.243 4.841 28.488 1.00 90.88 100 GLU A N 1
ATOM 751 C CA . GLU A 1 100 ? -3.279 3.821 28.441 1.00 90.88 100 GLU A CA 1
ATOM 752 C C . GLU A 1 100 ? -4.557 4.419 27.848 1.00 90.88 100 GLU A C 1
ATOM 754 O O . GLU A 1 100 ? -4.965 5.530 28.202 1.00 90.88 100 GLU A O 1
ATOM 759 N N . TYR A 1 101 ? -5.212 3.672 26.960 1.00 81.12 101 TYR A N 1
ATOM 760 C CA . TYR A 1 101 ? -6.595 3.938 26.582 1.00 81.12 101 TYR A CA 1
ATOM 761 C C . TYR A 1 101 ? -7.432 2.664 26.645 1.00 81.12 101 TYR A C 1
ATOM 763 O O . TYR A 1 101 ? -6.970 1.564 26.333 1.00 81.12 101 TYR A O 1
ATOM 771 N N . ALA A 1 102 ? -8.691 2.831 27.045 1.00 89.19 102 ALA A N 1
ATOM 772 C CA . ALA A 1 102 ? -9.654 1.750 27.141 1.00 89.19 102 ALA A CA 1
ATOM 773 C C . ALA A 1 102 ? -11.010 2.171 26.564 1.00 89.19 102 ALA A C 1
ATOM 775 O O . ALA A 1 102 ? -11.422 3.326 26.685 1.00 89.19 102 ALA A O 1
ATOM 776 N N . VAL A 1 103 ? -11.703 1.217 25.946 1.00 90.38 103 VAL A N 1
ATOM 777 C CA . VAL A 1 103 ? -13.078 1.357 25.462 1.00 90.38 103 VAL A CA 1
ATOM 778 C C . VAL A 1 103 ? -13.881 0.202 26.030 1.00 90.38 103 VAL A C 1
ATOM 780 O O . VAL A 1 103 ? -13.669 -0.951 25.657 1.00 90.38 103 VAL A O 1
ATOM 783 N N . GLN A 1 104 ? -14.818 0.535 26.913 1.00 89.81 104 GLN A N 1
ATOM 784 C CA . GLN A 1 104 ? -15.776 -0.416 27.453 1.00 89.81 104 GLN A CA 1
ATOM 785 C C . GLN A 1 104 ? -17.148 -0.153 26.833 1.00 89.81 104 GLN A C 1
ATOM 787 O O . GLN A 1 104 ? -17.735 0.911 27.034 1.00 89.81 104 GLN A O 1
ATOM 792 N N . ASP A 1 105 ? -17.650 -1.126 26.078 1.00 86.50 105 ASP A N 1
ATOM 793 C CA . ASP A 1 105 ? -18.982 -1.098 25.481 1.00 86.50 105 ASP A CA 1
ATOM 794 C C . ASP A 1 105 ? -19.866 -2.168 26.128 1.00 86.50 105 ASP A C 1
ATOM 796 O O . ASP A 1 105 ? -19.754 -3.363 25.845 1.00 86.50 105 ASP A O 1
ATOM 800 N N . ALA A 1 106 ? -20.774 -1.727 26.999 1.00 84.56 106 ALA A N 1
ATOM 801 C CA . ALA A 1 106 ? -21.717 -2.599 27.692 1.00 84.56 106 ALA A CA 1
ATOM 802 C C . ALA A 1 106 ? -22.747 -3.248 26.750 1.00 84.56 106 ALA A C 1
ATOM 804 O O . ALA A 1 106 ? -23.328 -4.271 27.108 1.00 84.56 106 ALA A O 1
ATOM 805 N N . TYR A 1 107 ? -22.988 -2.673 25.566 1.00 80.56 107 TYR A N 1
ATOM 806 C CA . TYR A 1 107 ? -23.971 -3.197 24.620 1.00 80.56 107 TYR A CA 1
ATOM 807 C C . TYR A 1 107 ? -23.433 -4.415 23.864 1.00 80.56 107 TYR A C 1
ATOM 809 O O . TYR A 1 107 ? -24.121 -5.428 23.737 1.00 80.56 107 TYR A O 1
ATOM 817 N N . SER A 1 108 ? -22.193 -4.336 23.379 1.00 88.38 108 SER A N 1
ATOM 818 C CA . SER A 1 108 ? -21.532 -5.468 22.728 1.00 88.38 108 SER A CA 1
ATOM 819 C C . SER A 1 108 ? -20.820 -6.400 23.714 1.00 88.38 108 SER A C 1
ATOM 821 O O . SER A 1 108 ? -20.421 -7.495 23.328 1.00 88.38 108 SER A O 1
ATOM 823 N N . GLY A 1 109 ? -20.606 -5.956 24.957 1.00 85.56 109 GLY A N 1
ATOM 824 C CA . GLY A 1 109 ? -19.752 -6.635 25.931 1.00 85.56 109 GLY A CA 1
ATOM 825 C C . GLY A 1 109 ? -18.260 -6.550 25.592 1.00 85.56 109 GLY A C 1
ATOM 826 O O . GLY A 1 109 ? -17.486 -7.375 26.073 1.00 85.56 109 GLY A O 1
ATOM 827 N N . ASN A 1 110 ? -17.852 -5.592 24.750 1.00 81.00 110 ASN A N 1
ATOM 828 C CA . ASN A 1 110 ? -16.448 -5.435 24.379 1.00 81.00 110 ASN A CA 1
ATOM 829 C C . ASN A 1 110 ? -15.706 -4.626 25.447 1.00 81.00 110 ASN A C 1
ATOM 831 O O . ASN A 1 110 ? -16.172 -3.568 25.870 1.00 81.00 110 ASN A O 1
ATOM 835 N N . ASP A 1 111 ? -14.521 -5.100 25.817 1.00 91.00 111 ASP A N 1
ATOM 836 C CA . ASP A 1 111 ? -13.571 -4.401 26.681 1.00 91.00 111 ASP A CA 1
ATOM 837 C C . ASP A 1 111 ? -12.216 -4.383 25.968 1.00 91.00 111 ASP A C 1
ATOM 839 O O . ASP A 1 111 ? -11.493 -5.382 25.930 1.00 91.00 111 ASP A O 1
ATOM 843 N N . PHE A 1 112 ? -11.925 -3.269 25.298 1.00 91.62 112 PHE A N 1
ATOM 844 C CA . PHE A 1 112 ? -10.660 -3.062 24.605 1.00 91.62 112 PHE A CA 1
ATOM 845 C C . PHE A 1 112 ? -9.745 -2.211 25.462 1.00 91.62 112 PHE A C 1
ATOM 847 O O . PHE A 1 112 ? -10.143 -1.146 25.930 1.00 91.62 112 PHE A O 1
ATOM 854 N N . ARG A 1 113 ? -8.496 -2.647 25.604 1.00 89.81 113 ARG A N 1
ATOM 855 C CA . ARG A 1 113 ? -7.459 -1.931 26.345 1.00 89.81 113 ARG A CA 1
ATOM 856 C C . ARG A 1 113 ? -6.180 -1.899 25.532 1.00 89.81 113 ARG A C 1
ATOM 858 O O . ARG A 1 113 ? -5.856 -2.870 24.847 1.00 89.81 113 ARG A O 1
ATOM 865 N N . HIS A 1 114 ? -5.460 -0.794 25.621 1.00 92.88 114 HIS A N 1
ATOM 866 C CA . HIS A 1 114 ? -4.172 -0.622 24.974 1.00 92.88 114 HIS A CA 1
ATOM 867 C C . HIS A 1 114 ? -3.243 0.189 25.870 1.00 92.88 114 HIS A C 1
ATOM 869 O O . HIS A 1 114 ? -3.644 1.227 26.394 1.00 92.88 114 HIS A O 1
ATOM 875 N N . GLN A 1 115 ? -2.011 -0.294 26.004 1.00 94.38 115 GLN A N 1
ATOM 876 C CA . GLN A 1 115 ? -0.932 0.344 26.743 1.00 94.38 115 GLN A CA 1
ATOM 877 C C . GLN A 1 115 ? 0.274 0.491 25.817 1.00 94.38 115 GLN A C 1
ATOM 879 O O . GLN A 1 115 ? 0.631 -0.459 25.116 1.00 94.38 115 GLN A O 1
ATOM 884 N N . GLU A 1 116 ? 0.916 1.652 25.856 1.00 89.38 116 GLU A N 1
ATOM 885 C CA . GLU A 1 116 ? 2.214 1.878 25.229 1.00 89.38 116 GLU A CA 1
ATOM 886 C C . GLU A 1 116 ? 3.107 2.663 26.188 1.00 89.38 116 GLU A C 1
ATOM 888 O O . GLU A 1 116 ? 2.709 3.701 26.718 1.00 89.38 116 GLU A O 1
ATOM 893 N N . SER A 1 117 ? 4.337 2.185 26.362 1.00 91.62 117 SER A N 1
ATOM 894 C CA . SER A 1 117 ? 5.369 2.870 27.126 1.00 91.62 117 SER A CA 1
ATOM 895 C C . SER A 1 117 ? 6.626 3.093 26.288 1.00 91.62 117 SER A C 1
ATOM 897 O O . SER A 1 117 ? 6.942 2.336 25.365 1.00 91.62 117 SER A O 1
ATOM 899 N N . ARG A 1 118 ? 7.358 4.157 26.621 1.00 87.62 118 ARG A N 1
ATOM 900 C CA . ARG A 1 118 ? 8.668 4.486 26.074 1.00 87.62 118 ARG A CA 1
ATOM 901 C C . ARG A 1 118 ? 9.594 4.941 27.193 1.00 87.62 118 ARG A C 1
ATOM 903 O O . ARG A 1 118 ? 9.367 5.994 27.785 1.00 87.62 118 ARG A O 1
ATOM 910 N N . ASP A 1 119 ? 10.685 4.196 27.357 1.00 81.62 119 ASP A N 1
ATOM 911 C CA . ASP A 1 119 ? 11.707 4.423 28.388 1.00 81.62 119 ASP A CA 1
ATOM 912 C C . ASP A 1 119 ? 12.894 5.283 27.907 1.00 81.62 119 ASP A C 1
ATOM 914 O O . ASP A 1 119 ? 13.981 5.270 28.493 1.00 81.62 119 ASP A O 1
ATOM 918 N N . GLY A 1 120 ? 12.679 6.073 26.850 1.00 75.31 120 GLY A N 1
ATOM 919 C CA . GLY A 1 120 ? 13.665 6.982 26.261 1.00 75.31 120 GLY A CA 1
ATOM 920 C C . GLY A 1 120 ? 14.393 6.438 25.049 1.00 75.31 120 GLY A C 1
ATOM 921 O O . GLY A 1 120 ? 15.363 5.680 25.244 1.00 75.31 120 GLY A O 1
#

InterPro domains:
  IPR051217 Insect Cuticle Structural [PTHR12236] (16-120)

Secondary structure (DSSP, 8-state):
-HHHHHHHHHHHHHHHHHHHHHHHTSPPPP---PPPPPPP--PPPPPPPPPPP--PPPPPPPPPP---PPPPP----------------S--PPPEEEEEEEEEETTTTEEEEEEEEEE-

Foldseek 3Di:
DVVVVVVVVVVVVVVVVVVVVVVVVPDDPDPPDDDDDDDDDDDDDDDDDDDDDPDDDPDPDPDDDDDDDDPDDPPPDPDPPPDDDDPPPDPPDDDWDKDKDWDQDPVVRDIDIDIDTDPD

Organism: Meganyctiphanes norvegica (NCBI:txid48144)